Protein AF-A0A1F2X5N6-F1 (afdb_monomer_lite)

Sequence (88 aa):
MVSGQVIIARHDGAMYAVGIETQTLVWSIYLGNDAGTFPAGFETAGFCEWAPQTGYSVLASPAVAANGYIVVGTLEGYLVAISDRSWG

pLDDT: mean 77.78, std 13.42, range [39.47, 95.12]

Secondary structure (DSSP, 8-state):
--TTEEEEE-TTSEEEEEETTT-SEEEEEE---TT--PPTT---SSS-SS-----S---SPPEE-TTS-EEEE-TTS-EEEE--GGG-

Foldseek 3Di:
DLPQWDWDDALQQKIWTAGNVVRDTPDMAHQAAPVRDDDPPHDPPQWDPDRHHQHSDQPFDWDADPLGWIWTAGPVGDIDIGDHPVSD

Structure (mmCIF, N/CA/C/O backbone):
data_AF-A0A1F2X5N6-F1
#
_entry.id   AF-A0A1F2X5N6-F1
#
loop_
_atom_site.group_PDB
_atom_site.id
_atom_site.type_symbol
_atom_site.label_atom_id
_atom_site.label_alt_id
_atom_site.label_comp_id
_atom_site.label_asym_id
_atom_site.label_entity_id
_atom_site.label_seq_id
_atom_site.pdbx_PDB_ins_code
_atom_site.Cartn_x
_atom_site.Cartn_y
_atom_site.Cartn_z
_atom_site.occupancy
_atom_site.B_iso_or_equiv
_atom_site.auth_seq_id
_atom_site.auth_comp_id
_atom_site.auth_asym_id
_atom_site.auth_atom_id
_atom_site.pdbx_PDB_model_num
ATOM 1 N N . MET A 1 1 ? -2.939 -7.461 11.130 1.00 58.44 1 MET A N 1
ATOM 2 C CA . MET A 1 1 ? -4.318 -7.101 10.718 1.00 58.44 1 MET A CA 1
ATOM 3 C C . MET A 1 1 ? -4.353 -5.621 10.352 1.00 58.44 1 MET A C 1
ATOM 5 O O . MET A 1 1 ? -3.947 -4.818 11.177 1.00 58.44 1 MET A O 1
ATOM 9 N N . VAL A 1 2 ? -4.841 -5.245 9.165 1.00 68.06 2 VAL A N 1
ATOM 10 C CA . VAL A 1 2 ? -4.913 -3.833 8.701 1.00 68.06 2 VAL A CA 1
ATOM 11 C C . VAL A 1 2 ? -6.208 -3.107 9.106 1.00 68.06 2 VAL A C 1
ATOM 13 O O . VAL A 1 2 ? -6.567 -2.082 8.531 1.00 68.06 2 VAL A O 1
ATOM 16 N N . SER A 1 3 ? -6.948 -3.648 10.077 1.00 81.75 3 SER A N 1
ATOM 17 C CA . SER A 1 3 ? -8.185 -3.028 10.565 1.00 81.75 3 SER A CA 1
ATOM 18 C C . SER A 1 3 ? -7.909 -1.624 11.117 1.00 81.75 3 SER A C 1
ATOM 20 O O . SER A 1 3 ? -6.898 -1.411 11.785 1.00 81.75 3 SER A O 1
ATOM 22 N N . GLY A 1 4 ? -8.802 -0.671 10.833 1.00 89.75 4 GLY A N 1
ATOM 23 C CA . GLY A 1 4 ? -8.670 0.718 11.286 1.00 89.75 4 GLY A CA 1
ATOM 24 C C . GLY A 1 4 ? -7.662 1.566 10.501 1.00 89.75 4 GLY A C 1
ATOM 25 O O . GLY A 1 4 ? -7.333 2.666 10.942 1.00 89.75 4 GLY A O 1
ATOM 26 N N . GLN A 1 5 ? -7.171 1.085 9.354 1.00 92.38 5 GLN A N 1
ATOM 27 C CA . GLN A 1 5 ? -6.192 1.788 8.520 1.00 92.38 5 GLN A CA 1
ATOM 28 C C . GLN A 1 5 ? -6.748 2.059 7.117 1.00 92.38 5 GLN A C 1
ATOM 30 O O . GLN A 1 5 ? -7.431 1.218 6.534 1.00 92.38 5 GLN A O 1
ATOM 35 N N . VAL A 1 6 ? -6.412 3.218 6.551 1.00 93.44 6 VAL A N 1
ATOM 36 C CA . VAL A 1 6 ? -6.529 3.494 5.113 1.00 93.44 6 VAL A CA 1
ATOM 37 C C . VAL A 1 6 ? -5.183 3.209 4.468 1.00 93.44 6 VAL A C 1
ATOM 39 O O . VAL A 1 6 ? -4.170 3.749 4.912 1.00 93.44 6 VAL A O 1
ATOM 42 N N . ILE A 1 7 ? -5.180 2.394 3.413 1.00 93.00 7 ILE A N 1
ATOM 43 C CA . ILE A 1 7 ? -3.979 2.103 2.629 1.00 93.00 7 ILE A CA 1
ATOM 44 C C . ILE A 1 7 ? -3.965 2.988 1.386 1.00 93.00 7 ILE A C 1
ATOM 46 O O . ILE A 1 7 ? -4.924 3.004 0.615 1.00 93.00 7 ILE A O 1
ATOM 50 N N . ILE A 1 8 ? -2.868 3.711 1.188 1.00 91.00 8 ILE A N 1
ATOM 51 C CA . ILE A 1 8 ? -2.692 4.654 0.087 1.00 91.00 8 ILE A CA 1
ATOM 52 C C . ILE A 1 8 ? -1.457 4.236 -0.702 1.00 91.00 8 ILE A C 1
ATOM 54 O O . ILE A 1 8 ? -0.343 4.296 -0.186 1.00 91.00 8 ILE A O 1
ATOM 58 N N . ALA A 1 9 ? -1.659 3.836 -1.956 1.00 88.56 9 ALA A N 1
ATOM 59 C CA . ALA A 1 9 ? -0.586 3.705 -2.933 1.00 88.56 9 ALA A CA 1
ATOM 60 C C . ALA A 1 9 ? -0.347 5.059 -3.611 1.00 88.56 9 ALA A C 1
ATOM 62 O O . ALA A 1 9 ? -1.302 5.752 -3.973 1.00 88.56 9 ALA A O 1
ATOM 63 N N . ARG A 1 10 ? 0.919 5.454 -3.758 1.00 85.94 10 ARG A N 1
ATOM 64 C CA . ARG A 1 10 ? 1.300 6.719 -4.383 1.00 85.94 10 ARG A CA 1
ATOM 65 C C . ARG A 1 10 ? 2.186 6.506 -5.606 1.00 85.94 10 ARG A C 1
ATOM 67 O O . ARG A 1 10 ? 2.964 5.562 -5.708 1.00 85.94 10 ARG A O 1
ATOM 74 N N . HIS A 1 11 ? 2.099 7.468 -6.521 1.00 81.06 11 HIS A N 1
ATOM 75 C CA . HIS A 1 11 ? 2.937 7.537 -7.720 1.00 81.06 11 HIS A CA 1
ATOM 76 C C . HIS A 1 11 ? 4.435 7.697 -7.388 1.00 81.06 11 HIS A C 1
ATOM 78 O O . HIS A 1 11 ? 5.290 7.468 -8.221 1.00 81.06 11 HIS A O 1
ATOM 84 N N . ASP A 1 12 ? 4.834 8.077 -6.181 1.00 77.88 12 ASP A N 1
ATOM 85 C CA . ASP A 1 12 ? 6.267 8.139 -5.845 1.00 77.88 12 ASP A CA 1
ATOM 86 C C . ASP A 1 12 ? 6.916 6.763 -5.617 1.00 77.88 12 ASP A C 1
ATOM 88 O O . ASP A 1 12 ? 8.120 6.706 -5.363 1.00 77.88 12 ASP A O 1
ATOM 92 N N . GLY A 1 13 ? 6.141 5.677 -5.713 1.00 81.50 13 GLY A N 1
ATOM 93 C CA . GLY A 1 13 ? 6.598 4.318 -5.434 1.00 81.50 13 GLY A CA 1
ATO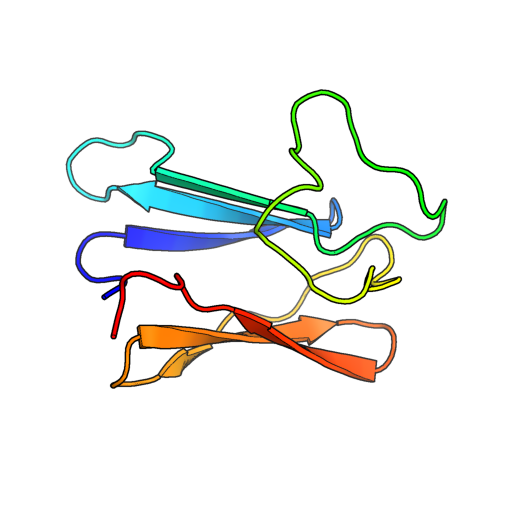M 94 C C . GLY A 1 13 ? 6.405 3.904 -3.976 1.00 81.50 13 GLY A C 1
ATOM 95 O O . GLY A 1 13 ? 6.747 2.784 -3.601 1.00 81.50 13 GLY A O 1
ATOM 96 N N . ALA A 1 14 ? 5.854 4.784 -3.136 1.00 84.56 14 ALA A N 1
ATOM 97 C CA . ALA A 1 14 ? 5.577 4.485 -1.742 1.00 84.56 14 ALA A CA 1
ATOM 98 C C . ALA A 1 14 ? 4.130 4.025 -1.525 1.00 84.56 14 ALA A C 1
ATOM 100 O O . ALA A 1 14 ? 3.189 4.431 -2.216 1.00 84.56 14 ALA A O 1
ATOM 101 N N . MET A 1 15 ? 3.949 3.214 -0.488 1.00 87.75 15 MET A N 1
ATOM 102 C CA . MET A 1 15 ? 2.651 2.948 0.112 1.00 87.75 15 MET A CA 1
ATOM 103 C C . MET A 1 15 ? 2.650 3.387 1.569 1.00 87.75 15 MET A C 1
ATOM 105 O O . MET A 1 15 ? 3.647 3.248 2.279 1.00 87.75 15 MET A O 1
ATOM 109 N N . TYR A 1 16 ? 1.502 3.878 2.014 1.00 89.50 16 TYR A N 1
ATOM 110 C CA . TYR A 1 16 ? 1.301 4.392 3.359 1.00 89.50 16 TYR A CA 1
ATOM 111 C C . TYR A 1 16 ? 0.060 3.765 3.975 1.00 89.50 16 TYR A C 1
ATOM 113 O O . TYR A 1 16 ? -0.954 3.595 3.295 1.00 89.50 16 TYR A O 1
ATOM 121 N N . ALA A 1 17 ? 0.118 3.507 5.276 1.00 91.88 17 ALA A N 1
ATOM 122 C CA . ALA A 1 17 ? -1.067 3.303 6.089 1.00 91.88 17 ALA A CA 1
ATOM 123 C C . ALA A 1 17 ? -1.290 4.494 7.008 1.00 91.88 17 ALA A C 1
ATOM 125 O O . ALA A 1 17 ? -0.387 4.914 7.734 1.00 91.88 17 ALA A O 1
ATOM 126 N N . VAL A 1 18 ? -2.518 4.997 7.015 1.00 93.69 18 VAL A N 1
ATOM 127 C CA . VAL A 1 18 ? -2.961 6.057 7.920 1.00 93.69 18 VAL A CA 1
ATOM 128 C C . VAL A 1 18 ? -4.044 5.497 8.829 1.00 93.69 18 VAL A C 1
ATOM 130 O O . VAL A 1 18 ? -4.991 4.873 8.350 1.00 93.69 18 VAL A O 1
ATOM 133 N N . GLY A 1 19 ? -3.913 5.708 10.137 1.00 94.94 19 GLY A N 1
ATOM 134 C CA . GLY A 1 19 ? -4.944 5.325 11.098 1.00 94.94 19 GLY A CA 1
ATOM 135 C C . GLY A 1 19 ? -6.198 6.168 10.883 1.00 94.94 19 GLY A C 1
ATOM 136 O O . GLY A 1 19 ? -6.112 7.393 10.853 1.00 94.94 19 GLY A O 1
ATOM 137 N N . ILE A 1 20 ? -7.361 5.531 10.733 1.00 93.50 20 ILE A N 1
ATOM 138 C CA . ILE A 1 20 ? -8.631 6.231 10.469 1.00 93.50 20 ILE A CA 1
ATOM 139 C C . ILE A 1 20 ? -8.981 7.172 11.625 1.00 93.50 20 ILE A C 1
ATOM 141 O O . ILE A 1 20 ? -9.372 8.314 11.400 1.00 93.50 20 ILE A O 1
ATOM 145 N N . GLU A 1 21 ? -8.820 6.701 12.861 1.00 95.06 21 GLU A N 1
ATOM 146 C CA . GLU A 1 21 ? -9.183 7.469 14.056 1.00 95.06 21 GLU A CA 1
ATOM 147 C C . GLU A 1 21 ? -8.124 8.510 14.418 1.00 95.06 21 GLU A C 1
ATOM 149 O O . GLU A 1 21 ? -8.447 9.649 14.746 1.00 95.06 21 GLU A O 1
ATOM 154 N N . THR A 1 22 ? -6.849 8.124 14.346 1.00 95.12 22 THR A N 1
ATOM 155 C CA . THR A 1 22 ? -5.738 8.974 14.787 1.00 95.12 22 THR A CA 1
ATOM 156 C C . THR A 1 22 ? -5.311 9.983 13.732 1.00 95.12 22 THR A C 1
ATOM 158 O O . THR A 1 22 ? -4.697 10.989 14.075 1.00 95.12 22 THR A O 1
ATOM 161 N N . GLN A 1 23 ? -5.597 9.712 12.455 1.00 94.62 23 GLN A N 1
ATOM 162 C CA . GLN A 1 23 ? -5.100 10.473 11.305 1.00 94.62 23 GLN A CA 1
ATOM 163 C C . GLN A 1 23 ? -3.565 10.567 11.268 1.00 94.62 23 GLN A C 1
ATOM 165 O O . GLN A 1 23 ? -2.993 11.501 10.707 1.00 94.62 23 GLN A O 1
ATOM 170 N N . THR A 1 24 ? -2.881 9.587 11.861 1.00 94.25 24 THR A N 1
ATOM 171 C CA . THR A 1 24 ? -1.418 9.510 11.901 1.00 94.25 24 THR A CA 1
ATOM 172 C C . THR A 1 24 ? -0.900 8.435 10.958 1.00 94.25 24 THR A C 1
ATOM 174 O O . THR A 1 24 ? -1.565 7.422 10.723 1.00 94.25 24 THR A O 1
ATOM 177 N N . LEU A 1 25 ? 0.325 8.626 10.463 1.00 90.50 25 LEU A N 1
ATOM 178 C CA . LEU A 1 25 ? 1.065 7.580 9.765 1.00 90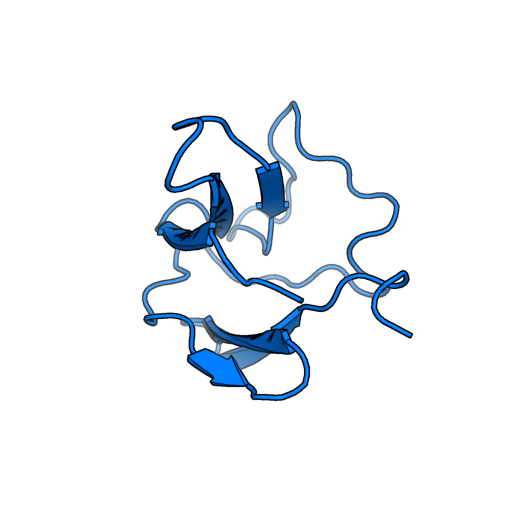.50 25 LEU A CA 1
ATOM 179 C C . LEU A 1 25 ? 1.263 6.380 10.704 1.00 90.50 25 LEU A C 1
ATOM 181 O O . LEU A 1 25 ? 1.742 6.548 11.823 1.00 90.50 25 LEU A O 1
ATOM 185 N N . VAL A 1 26 ? 0.886 5.188 10.245 1.00 89.62 26 VAL A N 1
ATOM 186 C CA . VAL A 1 26 ? 1.106 3.920 10.958 1.00 89.62 26 VAL A CA 1
ATOM 187 C C . VAL A 1 26 ? 2.381 3.266 10.448 1.00 89.62 26 VAL A C 1
ATOM 189 O O . VAL A 1 26 ? 3.269 2.940 11.227 1.00 89.62 26 VAL A O 1
ATOM 192 N N . TRP A 1 27 ? 2.484 3.109 9.129 1.00 88.25 27 TRP A N 1
ATOM 193 C CA . TRP A 1 27 ? 3.682 2.620 8.460 1.00 88.25 27 TRP A CA 1
ATOM 194 C C . TRP A 1 27 ? 3.778 3.198 7.052 1.00 88.25 27 TRP A C 1
ATOM 196 O O . TRP A 1 27 ? 2.782 3.608 6.449 1.00 88.25 27 TRP A O 1
ATOM 206 N N . SER A 1 28 ? 4.996 3.196 6.525 1.00 85.94 28 SER A N 1
ATOM 207 C CA . SER A 1 28 ? 5.296 3.512 5.135 1.00 85.94 28 SER A CA 1
ATOM 208 C C . SER A 1 28 ? 6.286 2.495 4.590 1.00 85.94 28 SER A C 1
ATOM 210 O O . SER A 1 28 ? 7.267 2.178 5.258 1.00 85.94 28 SER A O 1
ATOM 212 N N . ILE A 1 29 ? 6.055 2.024 3.372 1.00 82.50 29 ILE A N 1
ATOM 213 C CA . ILE A 1 29 ? 6.966 1.135 2.651 1.00 82.50 29 ILE A CA 1
ATOM 214 C C . ILE A 1 29 ? 7.277 1.742 1.292 1.00 82.50 29 ILE A C 1
ATOM 216 O O . ILE A 1 29 ? 6.395 2.289 0.628 1.00 82.50 29 ILE A O 1
ATOM 220 N N . TYR A 1 30 ? 8.541 1.657 0.895 1.00 82.25 30 TYR A N 1
ATOM 221 C CA . TYR A 1 30 ? 8.979 2.055 -0.431 1.00 82.25 30 TYR A CA 1
ATOM 222 C C . TYR A 1 30 ? 9.121 0.823 -1.307 1.00 82.25 30 TYR A C 1
ATOM 224 O O . TYR A 1 30 ? 9.884 -0.079 -0.963 1.00 82.25 30 TYR A O 1
ATOM 232 N N . LEU A 1 31 ? 8.390 0.781 -2.417 1.00 79.19 31 LEU A N 1
ATOM 233 C CA . LEU A 1 31 ? 8.472 -0.325 -3.365 1.00 79.19 31 LEU A CA 1
ATOM 234 C C . LEU A 1 31 ? 9.526 -0.079 -4.445 1.00 79.19 31 LEU A C 1
ATOM 236 O O . LEU A 1 31 ? 10.050 -1.045 -4.979 1.00 79.19 31 LEU A O 1
ATOM 240 N N . GLY A 1 32 ? 9.901 1.173 -4.717 1.00 74.94 32 GLY A N 1
ATOM 241 C CA . GLY A 1 32 ? 11.012 1.495 -5.613 1.00 74.94 32 GLY A CA 1
ATOM 242 C C . GLY A 1 32 ? 10.776 2.735 -6.472 1.00 74.94 32 GLY A C 1
ATOM 243 O O . GLY A 1 32 ? 9.722 3.362 -6.415 1.00 74.94 32 GLY A O 1
ATOM 244 N N . ASN A 1 33 ? 11.788 3.074 -7.272 1.00 74.94 33 ASN A N 1
ATOM 245 C CA . ASN A 1 33 ? 11.694 3.986 -8.412 1.00 74.94 33 ASN A CA 1
ATOM 246 C C . ASN A 1 33 ? 12.594 3.503 -9.556 1.00 74.94 33 ASN A C 1
ATOM 248 O O . ASN A 1 33 ? 13.448 2.632 -9.370 1.00 74.94 33 ASN A O 1
ATOM 252 N N . ASP A 1 34 ? 12.474 4.147 -10.719 1.00 72.81 34 ASP A N 1
ATOM 253 C CA . ASP A 1 34 ? 13.291 3.863 -11.907 1.00 72.81 34 ASP A CA 1
ATOM 254 C C . ASP A 1 34 ? 14.790 4.110 -11.661 1.00 72.81 34 ASP A C 1
ATOM 256 O O . ASP A 1 34 ? 15.638 3.534 -12.339 1.00 72.81 34 ASP A O 1
ATOM 260 N N . ALA A 1 35 ? 15.133 4.957 -10.684 1.00 73.25 35 ALA A N 1
ATOM 261 C CA . ALA A 1 35 ? 16.514 5.258 -10.319 1.00 73.25 35 ALA A CA 1
ATOM 262 C C . ALA A 1 35 ? 17.154 4.191 -9.408 1.00 73.25 35 ALA A C 1
ATOM 264 O O . ALA A 1 35 ? 18.358 4.253 -9.167 1.00 73.25 35 ALA A O 1
ATOM 265 N N . GLY A 1 36 ? 16.382 3.232 -8.878 1.00 67.81 36 GLY A N 1
ATOM 266 C CA . GLY A 1 36 ? 16.872 2.194 -7.966 1.00 67.81 36 GLY A CA 1
ATOM 267 C C . GLY A 1 36 ? 17.406 2.726 -6.629 1.00 67.81 36 GLY A C 1
ATOM 268 O O . GLY A 1 36 ? 18.216 2.060 -5.988 1.00 67.81 36 GLY A O 1
ATOM 269 N N . THR A 1 37 ? 16.994 3.927 -6.208 1.00 72.31 37 THR A N 1
ATOM 270 C CA . THR A 1 37 ? 17.481 4.570 -4.972 1.00 72.31 37 THR A CA 1
ATOM 271 C C . THR A 1 37 ? 16.352 4.787 -3.969 1.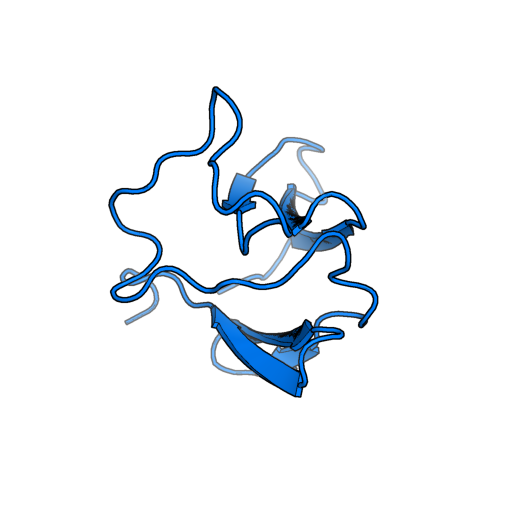00 72.31 37 THR A C 1
ATOM 273 O O . THR A 1 37 ? 15.240 5.150 -4.344 1.00 72.31 37 THR A O 1
ATOM 276 N N . PHE A 1 38 ? 16.633 4.585 -2.679 1.00 71.25 38 PHE A N 1
ATOM 277 C CA . PHE A 1 38 ? 15.665 4.831 -1.606 1.00 71.25 38 PHE A CA 1
ATOM 278 C C . PHE A 1 38 ? 15.681 6.311 -1.186 1.00 71.25 38 PHE A C 1
ATOM 280 O O . PHE A 1 38 ? 16.764 6.856 -0.952 1.00 71.25 38 PHE A O 1
ATOM 287 N N . PRO A 1 39 ? 14.515 6.973 -1.052 1.00 73.44 39 PRO A N 1
ATOM 288 C CA . PRO A 1 39 ? 14.446 8.313 -0.483 1.00 73.44 39 PRO A CA 1
ATOM 289 C C .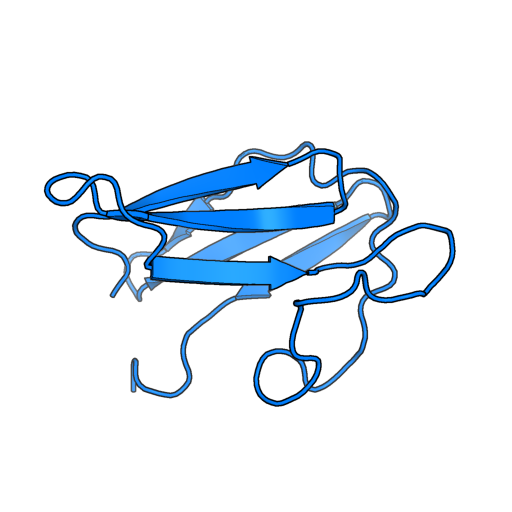 PRO A 1 39 ? 14.886 8.323 0.986 1.00 73.44 39 PRO A C 1
ATOM 291 O O . PRO A 1 39 ? 14.701 7.349 1.718 1.00 73.44 39 PRO A O 1
ATOM 294 N N . ALA A 1 40 ? 15.422 9.458 1.441 1.00 77.06 40 ALA A N 1
ATOM 295 C CA . ALA A 1 40 ? 15.752 9.651 2.850 1.00 77.06 40 ALA A CA 1
ATOM 296 C C . ALA A 1 40 ? 14.503 9.456 3.734 1.00 77.06 40 ALA A C 1
ATOM 298 O O . ALA A 1 40 ? 13.454 10.036 3.460 1.00 77.06 40 ALA A O 1
ATOM 299 N N . GLY A 1 41 ? 14.628 8.653 4.796 1.00 74.50 41 GLY A N 1
ATOM 300 C CA . GLY A 1 41 ? 13.533 8.359 5.731 1.00 74.50 41 GLY A CA 1
ATOM 301 C C . GLY A 1 41 ? 12.761 7.063 5.457 1.00 74.50 41 GLY A C 1
ATOM 302 O O . GLY A 1 41 ? 11.901 6.714 6.259 1.00 74.50 41 GLY A O 1
ATOM 303 N N . PHE A 1 42 ? 13.078 6.325 4.388 1.00 71.00 42 PHE A N 1
ATOM 304 C CA . PHE A 1 42 ? 12.608 4.949 4.215 1.00 71.00 42 PHE A CA 1
ATOM 305 C C . PHE A 1 42 ? 13.677 3.960 4.685 1.00 71.00 42 PHE A C 1
ATOM 307 O O . PHE A 1 42 ? 14.799 3.954 4.177 1.00 71.00 42 PHE A O 1
ATOM 314 N N . GLU A 1 43 ? 13.331 3.124 5.665 1.00 61.59 43 GLU A N 1
ATOM 315 C CA . GLU A 1 43 ? 14.204 2.044 6.121 1.00 61.59 43 GLU A CA 1
ATOM 316 C C . GLU A 1 43 ? 14.177 0.886 5.116 1.00 61.59 43 GLU A C 1
ATOM 318 O O . GLU A 1 43 ? 13.120 0.380 4.746 1.00 61.59 43 GLU A O 1
ATOM 323 N N . THR A 1 44 ? 15.355 0.447 4.672 1.00 59.25 44 THR A N 1
ATOM 324 C CA . THR A 1 44 ? 15.505 -0.738 3.809 1.00 59.25 44 THR A CA 1
ATOM 325 C C . THR A 1 44 ? 15.463 -2.043 4.606 1.00 59.25 44 THR A C 1
ATOM 327 O O . THR A 1 44 ? 15.251 -3.117 4.044 1.00 59.25 44 THR A O 1
ATOM 330 N N . ALA A 1 45 ? 15.670 -1.964 5.922 1.00 52.94 45 ALA A N 1
ATOM 331 C CA . ALA A 1 45 ? 15.729 -3.113 6.808 1.00 52.94 45 ALA A CA 1
ATOM 332 C C . ALA A 1 45 ? 14.317 -3.558 7.219 1.00 52.94 45 ALA A C 1
ATOM 334 O O . ALA A 1 45 ? 13.511 -2.768 7.693 1.00 52.94 45 ALA A O 1
ATOM 335 N N . GLY A 1 46 ? 14.016 -4.847 7.056 1.00 53.53 46 GLY A N 1
ATOM 336 C CA . GLY A 1 46 ? 12.811 -5.468 7.619 1.00 53.53 46 GLY A CA 1
ATOM 337 C C . GLY A 1 46 ? 11.581 -5.524 6.709 1.00 53.53 46 GLY A C 1
ATOM 338 O O . GLY A 1 46 ? 10.700 -6.334 6.986 1.00 53.53 46 GLY A O 1
ATOM 339 N N . PHE A 1 47 ? 11.536 -4.787 5.596 1.00 53.62 47 PHE A N 1
ATOM 340 C CA . PHE A 1 47 ? 10.347 -4.749 4.726 1.00 53.62 47 PHE A CA 1
ATOM 341 C C . PHE A 1 47 ? 10.445 -5.583 3.444 1.00 53.62 47 PHE A C 1
ATOM 343 O O . PHE A 1 47 ? 9.416 -5.903 2.853 1.00 53.62 47 PHE A O 1
ATOM 350 N N . CYS A 1 48 ? 11.646 -5.985 3.024 1.00 55.22 48 CYS A N 1
ATOM 351 C CA . CYS A 1 48 ? 11.831 -6.743 1.790 1.00 55.22 48 CYS A CA 1
ATOM 352 C C . CYS A 1 48 ? 13.071 -7.642 1.859 1.00 55.22 48 CYS A C 1
ATOM 354 O O . CYS A 1 48 ? 14.146 -7.197 2.248 1.00 55.22 48 CYS A O 1
ATOM 356 N N . GLU A 1 49 ? 12.922 -8.914 1.477 1.00 56.03 49 GLU A N 1
ATOM 357 C CA . GLU A 1 49 ? 14.057 -9.833 1.256 1.00 56.03 49 GLU A CA 1
ATOM 358 C C . GLU A 1 49 ? 14.721 -9.603 -0.114 1.00 56.03 49 GLU A C 1
ATOM 360 O O . GLU A 1 49 ? 15.835 -10.058 -0.357 1.00 56.03 49 GLU A O 1
ATOM 365 N N . TRP A 1 50 ? 14.054 -8.857 -0.996 1.00 56.41 50 TRP A N 1
ATOM 366 C CA . TRP A 1 50 ? 14.486 -8.510 -2.345 1.00 56.41 50 TRP A CA 1
ATOM 367 C C . TRP A 1 50 ? 14.099 -7.056 -2.620 1.00 56.41 50 TRP A C 1
ATOM 369 O O . TRP A 1 50 ? 13.007 -6.654 -2.245 1.00 56.41 50 TRP A O 1
ATOM 379 N N . ALA A 1 51 ? 14.969 -6.257 -3.241 1.00 58.94 51 ALA A N 1
ATOM 380 C CA . ALA A 1 51 ? 14.637 -4.880 -3.611 1.00 58.94 51 ALA A CA 1
ATOM 381 C C . ALA A 1 51 ? 13.791 -4.894 -4.896 1.00 58.94 51 ALA A C 1
ATOM 383 O O . ALA A 1 51 ? 14.342 -5.198 -5.960 1.00 58.94 51 ALA A O 1
ATOM 384 N N . PRO A 1 52 ? 12.477 -4.604 -4.846 1.00 57.88 52 PRO A N 1
ATOM 385 C CA . PRO A 1 52 ? 11.699 -4.466 -6.064 1.00 57.88 52 PRO A CA 1
ATOM 386 C C . PRO A 1 52 ? 12.205 -3.228 -6.815 1.00 57.88 52 PRO A C 1
ATOM 388 O O . PRO A 1 52 ? 12.374 -2.162 -6.230 1.00 57.88 52 PRO A O 1
ATOM 391 N N . GLN A 1 53 ? 12.444 -3.341 -8.120 1.00 62.81 53 GLN A N 1
ATOM 392 C CA . GLN A 1 53 ? 12.475 -2.167 -8.994 1.00 62.81 53 GLN A CA 1
ATOM 393 C C . GLN A 1 53 ? 11.068 -1.976 -9.541 1.00 62.81 53 GLN A C 1
ATOM 395 O O . GLN A 1 53 ? 10.788 -2.279 -10.698 1.00 62.81 53 GLN A O 1
ATOM 400 N N . THR A 1 54 ? 10.153 -1.547 -8.678 1.00 60.09 54 THR A N 1
ATOM 401 C CA . THR A 1 54 ? 8.907 -0.957 -9.160 1.00 60.09 54 THR A CA 1
ATOM 402 C C . THR A 1 54 ? 9.251 0.489 -9.459 1.00 60.09 54 THR A C 1
ATOM 404 O O . THR A 1 54 ? 9.868 1.140 -8.625 1.00 60.09 54 THR A O 1
ATOM 407 N N . GLY A 1 55 ? 8.961 0.978 -10.646 1.00 62.97 55 GLY A N 1
ATOM 408 C CA . GLY A 1 55 ? 9.305 2.315 -11.073 1.00 62.97 55 GLY A CA 1
ATOM 409 C C . GLY A 1 55 ? 8.524 3.395 -10.326 1.00 62.97 55 GLY A C 1
ATOM 410 O O . GLY A 1 55 ? 7.978 3.176 -9.245 1.00 62.97 55 GLY A O 1
ATOM 411 N N . TYR A 1 56 ? 8.413 4.584 -10.912 1.00 61.09 56 TYR A N 1
ATOM 412 C CA . TYR A 1 56 ? 7.632 5.702 -10.360 1.00 61.09 56 TYR A CA 1
ATOM 413 C C . TYR A 1 56 ? 6.109 5.476 -10.383 1.00 61.09 56 TYR A C 1
ATOM 415 O O . TYR A 1 56 ? 5.360 6.418 -10.615 1.00 61.09 56 TYR A O 1
ATOM 423 N N . SER A 1 57 ? 5.580 4.260 -10.254 1.00 61.28 57 SER A N 1
ATOM 424 C CA . SER A 1 57 ? 4.134 4.070 -10.393 1.00 61.28 57 SER A CA 1
ATOM 425 C C . SER A 1 57 ? 3.604 2.795 -9.754 1.00 61.28 57 SER A C 1
ATOM 427 O O . SER A 1 57 ? 3.410 1.760 -10.393 1.00 61.28 57 SER A O 1
ATOM 429 N N . VAL A 1 58 ? 3.213 2.934 -8.488 1.00 68.62 58 VAL A N 1
ATOM 430 C CA . VAL A 1 58 ? 2.177 2.091 -7.887 1.00 68.62 58 VAL A CA 1
ATOM 431 C C . VAL A 1 58 ? 0.825 2.746 -8.190 1.00 68.62 58 VAL A C 1
ATOM 433 O O . VAL A 1 58 ? 0.266 3.475 -7.375 1.00 68.62 58 VAL A O 1
ATOM 436 N N . LEU A 1 59 ? 0.334 2.564 -9.419 1.00 67.00 59 LEU A N 1
ATOM 437 C CA . LEU A 1 59 ? -0.941 3.151 -9.867 1.00 67.00 59 LEU A CA 1
ATOM 438 C C . LEU A 1 59 ? -2.155 2.292 -9.514 1.00 67.00 59 LEU A C 1
ATOM 440 O O . LEU A 1 59 ? -3.287 2.774 -9.559 1.00 67.00 59 LEU A O 1
ATOM 444 N N . ALA A 1 60 ? -1.938 1.016 -9.195 1.00 78.44 60 ALA A N 1
ATOM 445 C CA . ALA A 1 60 ? -3.021 0.117 -8.848 1.00 78.44 60 ALA A CA 1
ATOM 446 C C . ALA A 1 60 ? -3.582 0.447 -7.460 1.00 78.44 60 ALA A C 1
ATOM 448 O O . ALA A 1 60 ? -2.843 0.728 -6.515 1.00 78.44 60 ALA A O 1
ATOM 449 N N . SER A 1 61 ? -4.904 0.346 -7.318 1.00 88.44 61 SER A N 1
ATOM 450 C CA . SER A 1 61 ? -5.525 0.315 -5.996 1.00 88.44 61 SER A CA 1
ATOM 451 C C . SER A 1 61 ? -5.092 -0.964 -5.262 1.00 88.44 61 SER A C 1
ATOM 453 O O . SER A 1 61 ? -5.199 -2.048 -5.843 1.00 88.44 61 SER A O 1
ATOM 455 N N . PRO A 1 62 ? -4.606 -0.877 -4.012 1.00 90.75 62 PRO A N 1
ATOM 456 C CA . PRO A 1 62 ? -4.222 -2.057 -3.251 1.00 90.75 62 PRO A CA 1
ATOM 457 C C . PRO A 1 62 ? -5.455 -2.881 -2.859 1.00 90.75 62 PRO A C 1
ATOM 459 O O . PRO A 1 62 ? -6.502 -2.333 -2.511 1.00 90.75 62 PRO A O 1
ATOM 462 N N . ALA A 1 63 ? -5.313 -4.204 -2.873 1.00 92.62 63 ALA A N 1
ATOM 463 C CA . ALA A 1 63 ? -6.309 -5.144 -2.374 1.00 92.62 63 ALA A CA 1
ATOM 464 C C . ALA A 1 63 ? -5.880 -5.689 -1.010 1.00 92.62 63 ALA A C 1
ATOM 466 O O . ALA A 1 63 ? -4.720 -6.044 -0.814 1.00 92.62 63 ALA A O 1
ATOM 467 N N . VAL A 1 64 ? -6.820 -5.783 -0.073 1.00 91.12 64 VAL A N 1
ATOM 468 C CA . VAL A 1 64 ? -6.580 -6.336 1.264 1.00 91.12 64 VAL A CA 1
ATOM 469 C C . VAL A 1 64 ? -7.240 -7.707 1.361 1.00 91.12 64 VAL A C 1
ATOM 471 O O . VAL A 1 64 ? -8.456 -7.830 1.223 1.00 91.12 64 VAL A O 1
ATOM 474 N N . ALA A 1 65 ? -6.444 -8.741 1.614 1.00 89.38 65 ALA A N 1
ATOM 475 C CA . ALA A 1 65 ? -6.920 -10.094 1.857 1.00 89.38 65 ALA A CA 1
ATOM 476 C C . ALA A 1 65 ? -7.411 -10.273 3.306 1.00 89.38 65 ALA A C 1
ATOM 478 O O . ALA A 1 65 ? -7.002 -9.558 4.221 1.00 89.38 65 ALA A O 1
ATOM 479 N N . ALA A 1 66 ? -8.260 -11.280 3.535 1.00 87.69 66 ALA A N 1
ATOM 480 C CA . ALA A 1 66 ? -8.843 -11.557 4.854 1.00 87.69 66 ALA A CA 1
ATOM 481 C C . ALA A 1 66 ? -7.798 -11.895 5.936 1.00 87.69 66 ALA A C 1
ATOM 483 O O . ALA A 1 66 ? -8.012 -11.622 7.113 1.00 87.69 66 ALA A O 1
ATOM 484 N N . ASN A 1 67 ? -6.652 -12.451 5.538 1.00 85.00 67 ASN A N 1
ATOM 485 C CA . ASN A 1 67 ? -5.509 -12.732 6.411 1.00 85.00 67 ASN A CA 1
ATOM 486 C C . ASN A 1 67 ? -4.592 -11.507 6.621 1.00 85.00 67 ASN A C 1
ATOM 488 O O . ASN A 1 67 ? -3.510 -11.632 7.185 1.00 85.00 67 ASN A O 1
ATOM 492 N N . GLY A 1 68 ? -5.004 -10.324 6.160 1.00 86.06 68 GLY A N 1
ATOM 493 C CA . GLY A 1 68 ? -4.289 -9.067 6.345 1.00 86.06 68 GLY A CA 1
ATOM 494 C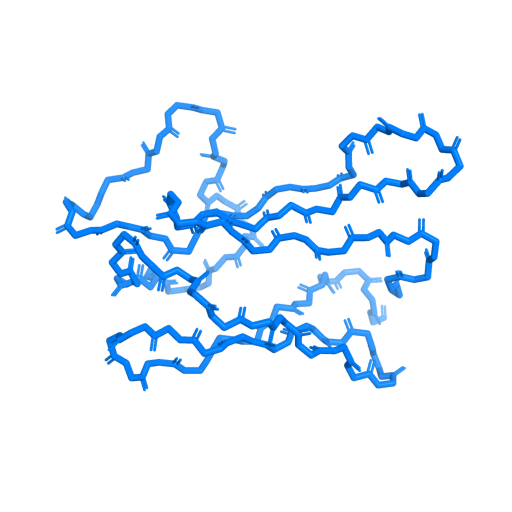 C . GLY A 1 68 ? -3.234 -8.761 5.287 1.00 86.06 68 GLY A C 1
ATOM 495 O O . GLY A 1 68 ? -2.702 -7.658 5.320 1.00 86.06 68 GLY A O 1
ATOM 496 N N . TYR A 1 69 ? -2.952 -9.665 4.343 1.00 89.31 69 TYR A N 1
ATOM 497 C CA . TYR A 1 69 ? -2.021 -9.367 3.252 1.00 89.31 69 TYR A CA 1
ATOM 498 C C . TYR A 1 69 ? -2.549 -8.229 2.385 1.00 89.31 69 TYR A C 1
ATOM 500 O O . TYR A 1 69 ? -3.724 -8.205 2.015 1.00 89.31 69 TYR A O 1
ATOM 508 N N . ILE A 1 70 ? -1.660 -7.314 2.022 1.00 90.88 70 ILE A N 1
ATOM 509 C CA . ILE A 1 70 ? -1.934 -6.248 1.066 1.00 90.88 70 ILE A CA 1
ATOM 510 C C . ILE A 1 70 ? -1.268 -6.634 -0.246 1.00 90.88 70 ILE A C 1
ATOM 512 O O . ILE A 1 70 ? -0.078 -6.934 -0.267 1.00 90.88 70 ILE A O 1
ATOM 516 N N . VAL A 1 71 ? -2.022 -6.621 -1.336 1.00 90.38 71 VAL A N 1
ATOM 517 C CA . VAL A 1 71 ? -1.526 -6.952 -2.670 1.00 90.38 71 VAL A CA 1
ATOM 518 C C . VAL A 1 71 ? -1.665 -5.740 -3.574 1.00 90.38 71 VAL A C 1
ATOM 520 O O . VAL A 1 71 ? -2.717 -5.100 -3.603 1.00 90.38 71 VAL A O 1
ATOM 523 N N . VAL A 1 72 ? -0.617 -5.430 -4.330 1.00 89.00 72 VAL A N 1
ATOM 524 C CA . VAL A 1 72 ? -0.629 -4.332 -5.294 1.00 89.00 72 VAL A CA 1
ATOM 525 C C . VAL A 1 72 ? 0.151 -4.701 -6.551 1.00 89.00 72 VAL A C 1
ATOM 527 O O . VAL A 1 72 ? 1.205 -5.333 -6.485 1.00 89.00 72 VAL A O 1
ATOM 530 N N . GLY A 1 73 ? -0.401 -4.341 -7.707 1.00 85.94 73 GLY A N 1
ATOM 531 C CA . GLY A 1 73 ? 0.288 -4.459 -8.989 1.00 85.94 73 GLY A CA 1
ATOM 532 C C . GLY A 1 73 ? 1.095 -3.201 -9.294 1.00 85.94 73 GLY A C 1
ATOM 533 O O . GLY A 1 73 ? 0.684 -2.097 -8.929 1.00 85.94 73 GLY A O 1
ATOM 534 N N . THR A 1 74 ? 2.219 -3.356 -9.987 1.00 79.50 74 THR A N 1
ATOM 535 C CA . THR A 1 74 ? 3.047 -2.229 -10.444 1.00 79.50 74 THR A CA 1
ATOM 536 C C . THR A 1 74 ? 3.077 -2.159 -11.967 1.00 79.50 74 THR A C 1
ATOM 538 O O . THR A 1 74 ? 2.715 -3.123 -12.649 1.00 79.50 74 THR A O 1
ATOM 541 N N . LEU A 1 75 ? 3.474 -1.011 -12.525 1.00 80.56 75 LEU A N 1
ATOM 542 C CA . LEU A 1 75 ? 3.521 -0.831 -13.982 1.00 80.56 75 LEU A CA 1
ATOM 543 C C . LEU A 1 75 ? 4.547 -1.730 -14.681 1.00 80.56 75 LEU A C 1
ATOM 545 O O . LEU A 1 75 ? 4.416 -2.009 -15.869 1.00 80.56 75 LEU A O 1
ATOM 549 N N . GLU A 1 76 ? 5.534 -2.222 -13.945 1.00 77.38 76 GLU A N 1
ATOM 550 C CA . GLU A 1 76 ? 6.611 -3.075 -14.450 1.00 77.38 76 GLU A CA 1
ATOM 551 C C . GLU A 1 76 ? 6.184 -4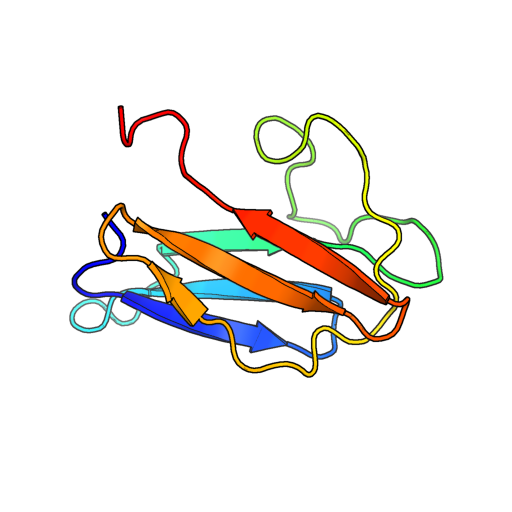.546 -14.541 1.00 77.38 76 GLU A C 1
ATOM 553 O O . GLU A 1 76 ? 6.984 -5.408 -14.896 1.00 77.38 76 GLU A O 1
ATOM 558 N N . GLY A 1 77 ? 4.918 -4.842 -14.231 1.00 79.56 77 GLY A N 1
ATOM 559 C CA . GLY A 1 77 ? 4.356 -6.186 -14.306 1.00 79.56 77 GLY A CA 1
ATOM 560 C C . GLY A 1 77 ? 4.601 -7.035 -13.059 1.00 79.56 77 GLY A C 1
ATOM 561 O O . GLY A 1 77 ? 4.343 -8.238 -13.094 1.00 79.56 77 GLY A O 1
ATOM 562 N N . TYR A 1 78 ? 5.063 -6.438 -11.954 1.00 79.88 78 TYR A N 1
ATOM 563 C CA . TYR A 1 78 ? 5.192 -7.137 -10.677 1.00 79.88 78 TYR A CA 1
ATOM 564 C C . TYR A 1 78 ? 3.886 -7.108 -9.883 1.00 79.88 78 TYR A C 1
ATOM 566 O O . TYR A 1 78 ? 3.143 -6.125 -9.888 1.00 79.88 78 TYR A O 1
ATOM 574 N N . LEU A 1 79 ? 3.643 -8.195 -9.150 1.00 84.50 79 LEU A N 1
ATOM 575 C CA . LEU A 1 79 ? 2.623 -8.274 -8.113 1.00 84.50 79 LEU A CA 1
ATOM 576 C C . LEU A 1 79 ? 3.329 -8.372 -6.762 1.00 84.50 79 LEU A C 1
ATOM 578 O O . LEU A 1 79 ? 4.026 -9.350 -6.491 1.00 84.50 79 LEU A O 1
ATOM 582 N N . VAL A 1 80 ? 3.162 -7.352 -5.926 1.00 83.94 80 VAL A N 1
ATOM 583 C CA . VAL A 1 80 ? 3.813 -7.259 -4.619 1.00 83.94 80 VAL A CA 1
ATOM 584 C C . VAL A 1 80 ? 2.802 -7.615 -3.538 1.00 83.94 80 VAL A C 1
ATOM 586 O O . VAL A 1 80 ? 1.701 -7.067 -3.512 1.00 83.94 80 VAL A O 1
ATOM 589 N N . ALA A 1 81 ? 3.183 -8.528 -2.645 1.00 86.81 81 ALA A N 1
ATOM 590 C CA . ALA A 1 81 ? 2.420 -8.870 -1.454 1.00 86.81 81 ALA A CA 1
ATOM 591 C C . ALA A 1 81 ? 3.167 -8.377 -0.212 1.00 86.81 81 ALA A C 1
ATOM 593 O O . ALA A 1 81 ? 4.351 -8.660 -0.038 1.00 86.81 81 ALA A O 1
ATOM 594 N N . ILE A 1 82 ? 2.465 -7.642 0.643 1.00 82.81 82 ILE A N 1
ATOM 595 C CA . ILE A 1 82 ? 3.010 -7.003 1.835 1.00 82.81 82 ILE A CA 1
ATOM 596 C C . ILE A 1 82 ? 2.246 -7.535 3.040 1.00 82.81 82 ILE A C 1
ATOM 598 O O . ILE A 1 82 ? 1.013 -7.553 3.068 1.00 82.81 82 ILE A O 1
ATOM 602 N N . SER A 1 83 ? 2.997 -7.955 4.047 1.00 81.62 83 SER A N 1
ATOM 603 C CA . SER A 1 83 ? 2.484 -8.364 5.345 1.00 81.62 83 SER A CA 1
ATOM 604 C C . SER A 1 83 ? 3.461 -7.938 6.426 1.00 81.62 83 SER A C 1
ATOM 606 O O . SER A 1 83 ? 4.667 -7.876 6.197 1.00 81.62 83 SER A O 1
ATOM 608 N N . ASP A 1 84 ? 2.958 -7.704 7.623 1.00 74.00 84 ASP A N 1
ATOM 609 C CA . ASP A 1 84 ? 3.800 -7.563 8.804 1.00 74.00 84 ASP A CA 1
ATOM 610 C C . ASP A 1 84 ? 4.225 -8.953 9.301 1.00 74.00 84 ASP A C 1
ATOM 612 O O . ASP A 1 84 ? 3.405 -9.874 9.385 1.00 74.00 84 ASP A O 1
ATOM 616 N N . ARG A 1 85 ? 5.505 -9.108 9.656 1.00 64.75 85 ARG A N 1
ATOM 617 C CA . ARG A 1 85 ? 6.035 -10.358 10.225 1.00 64.75 85 ARG A CA 1
ATOM 618 C C . ARG A 1 85 ? 5.421 -10.698 11.588 1.00 64.75 85 ARG A C 1
ATOM 620 O O . ARG A 1 85 ? 5.491 -11.851 11.993 1.00 64.75 85 ARG A O 1
ATOM 627 N N . SER A 1 86 ? 4.815 -9.728 12.275 1.00 56.66 86 SER A N 1
ATOM 628 C CA . SER A 1 86 ? 4.111 -9.919 13.549 1.00 56.66 86 SER A CA 1
ATOM 629 C C . SER A 1 86 ? 2.628 -10.291 13.402 1.00 56.66 86 SER A C 1
ATOM 631 O O . SER A 1 86 ? 1.932 -10.439 14.403 1.00 56.66 86 SER A O 1
ATOM 633 N N . TRP A 1 87 ? 2.112 -10.447 12.174 1.00 49.72 87 TRP A N 1
ATOM 634 C CA . TRP A 1 87 ? 0.732 -10.904 11.933 1.00 49.72 87 TRP A CA 1
ATOM 635 C C . TRP A 1 87 ? 0.576 -12.436 11.953 1.00 49.72 87 TRP A C 1
ATOM 637 O O . TRP A 1 87 ? -0.492 -12.929 11.583 1.00 49.72 87 TRP A O 1
ATOM 647 N N . GLY A 1 88 ? 1.619 -13.161 12.377 1.00 39.47 88 GLY A N 1
ATOM 648 C CA . GLY A 1 88 ? 1.612 -14.598 12.664 1.00 39.47 88 GLY A CA 1
ATOM 649 C C . GLY A 1 88 ? 1.565 -14.884 14.157 1.00 39.47 88 GLY A C 1
ATOM 650 O O . GLY A 1 88 ? 2.319 -14.216 14.897 1.00 39.47 88 GLY A O 1
#

Radius of gyration: 12.53 Å; chains: 1; bounding box: 27×25×29 Å